Protein AF-A0A355DIJ5-F1 (afdb_monomer_lite)

Foldseek 3Di:
DAAKKKKWWQDPVRDIDIDIDGPPDDDDDDPPTDMDIDHDPVRDDDDDDDDPDPVVPDDDDD

Structure (mmCIF, N/CA/C/O backbone):
data_AF-A0A355DIJ5-F1
#
_entry.id   AF-A0A355DIJ5-F1
#
loop_
_atom_site.group_PDB
_atom_site.id
_atom_site.type_symbol
_atom_site.label_atom_id
_atom_site.label_alt_id
_atom_site.label_comp_id
_atom_site.label_asym_id
_atom_site.label_entity_id
_atom_site.label_seq_id
_atom_site.pdbx_PDB_ins_code
_atom_site.Cartn_x
_atom_site.Cartn_y
_atom_site.Cartn_z
_atom_site.occupancy
_atom_site.B_iso_or_equiv
_atom_site.auth_seq_id
_atom_site.auth_comp_id
_atom_site.auth_asym_id
_atom_site.auth_atom_id
_atom_site.pdbx_PDB_model_num
ATOM 1 N N . VAL A 1 1 ? -16.938 0.562 1.695 1.00 59.34 1 VAL A N 1
ATOM 2 C CA . VAL A 1 1 ? -15.511 0.266 1.977 1.00 59.34 1 VAL A CA 1
ATOM 3 C C . VAL A 1 1 ? -15.331 0.471 3.473 1.00 59.34 1 VAL A C 1
ATOM 5 O O . VAL A 1 1 ? -15.837 1.469 3.960 1.00 59.34 1 VAL A O 1
ATOM 8 N N . ALA A 1 2 ? -14.802 -0.502 4.213 1.00 78.94 2 ALA A N 1
ATOM 9 C CA . ALA A 1 2 ? -14.721 -0.458 5.679 1.00 78.94 2 ALA A CA 1
ATOM 10 C C . ALA A 1 2 ? -13.357 -0.978 6.138 1.00 78.94 2 ALA A C 1
ATOM 12 O O . ALA A 1 2 ? -12.829 -1.901 5.511 1.00 78.94 2 ALA A O 1
ATOM 13 N N . GLY A 1 3 ? -12.846 -0.427 7.236 1.00 91.62 3 GLY A N 1
ATOM 14 C CA . GLY A 1 3 ? -11.511 -0.725 7.743 1.00 91.62 3 GLY A CA 1
ATOM 15 C C . GLY A 1 3 ? -10.430 0.162 7.130 1.00 91.62 3 GLY A C 1
ATOM 16 O O . GLY A 1 3 ? -10.731 1.159 6.477 1.00 91.62 3 GLY A O 1
ATOM 17 N N . GLU A 1 4 ? -9.187 -0.230 7.361 1.00 95.88 4 GLU A N 1
ATOM 18 C CA . GLU A 1 4 ? -7.985 0.541 7.048 1.00 95.88 4 GLU A CA 1
ATOM 19 C C . GLU A 1 4 ? -6.819 -0.411 6.754 1.00 95.88 4 GLU A C 1
ATOM 21 O O . GLU A 1 4 ? -6.825 -1.584 7.148 1.00 95.88 4 GLU A O 1
ATOM 26 N N . GLY A 1 5 ? -5.819 0.088 6.042 1.00 97.38 5 GLY A N 1
ATOM 27 C CA . GLY A 1 5 ? -4.595 -0.643 5.746 1.00 97.38 5 GLY A CA 1
ATOM 28 C C . GLY A 1 5 ? -3.439 0.313 5.512 1.00 97.38 5 GLY A C 1
ATOM 29 O O . GLY A 1 5 ? -3.652 1.504 5.288 1.00 97.38 5 GLY A O 1
ATOM 30 N N . ILE A 1 6 ? -2.223 -0.211 5.577 1.00 98.38 6 ILE A N 1
ATOM 31 C CA . ILE A 1 6 ? -1.006 0.580 5.437 1.00 98.38 6 ILE A CA 1
ATOM 32 C C . ILE A 1 6 ? -0.293 0.150 4.164 1.00 98.38 6 ILE A C 1
ATOM 34 O O . ILE A 1 6 ? -0.017 -1.036 3.967 1.00 98.38 6 ILE A O 1
ATOM 38 N N . PHE A 1 7 ? 0.001 1.128 3.313 1.00 98.31 7 PHE A N 1
ATOM 39 C CA . PHE A 1 7 ? 0.925 0.980 2.199 1.00 98.31 7 PHE A CA 1
ATOM 40 C C . PHE A 1 7 ? 2.274 1.566 2.588 1.00 98.31 7 PHE A C 1
ATOM 42 O O . PHE A 1 7 ? 2.348 2.725 2.990 1.00 98.31 7 PHE A O 1
ATOM 49 N N . GLY A 1 8 ? 3.333 0.781 2.447 1.00 98.25 8 GLY A N 1
ATOM 50 C CA . GLY A 1 8 ? 4.694 1.281 2.561 1.00 98.25 8 GLY A CA 1
ATOM 51 C C . GLY A 1 8 ? 5.310 1.517 1.191 1.00 98.25 8 GLY A C 1
ATOM 52 O O . GLY A 1 8 ? 4.993 0.798 0.245 1.00 98.25 8 GLY A O 1
ATOM 53 N N . PHE A 1 9 ? 6.180 2.517 1.087 1.00 98.00 9 PHE A N 1
ATOM 54 C CA . PHE A 1 9 ? 6.849 2.914 -0.148 1.00 98.00 9 PHE A CA 1
ATOM 55 C C . PHE A 1 9 ? 8.328 3.189 0.099 1.00 98.00 9 PHE A C 1
ATOM 57 O O . PHE A 1 9 ? 8.688 3.782 1.119 1.00 98.00 9 PHE A O 1
ATOM 64 N N . VAL A 1 10 ? 9.166 2.834 -0.873 1.00 97.12 10 VAL A N 1
ATOM 65 C CA . VAL A 1 10 ? 10.566 3.273 -0.931 1.00 97.12 10 VAL A CA 1
ATOM 66 C C . VAL A 1 10 ? 10.662 4.496 -1.840 1.00 97.12 10 VAL A C 1
ATOM 68 O O . VAL A 1 10 ? 10.196 4.482 -2.980 1.00 97.12 10 VAL A O 1
ATOM 71 N N . ARG A 1 11 ? 11.239 5.582 -1.328 1.00 95.19 11 ARG A N 1
ATOM 72 C CA . ARG A 1 11 ? 11.480 6.821 -2.073 1.00 95.19 11 ARG A CA 1
ATOM 73 C C .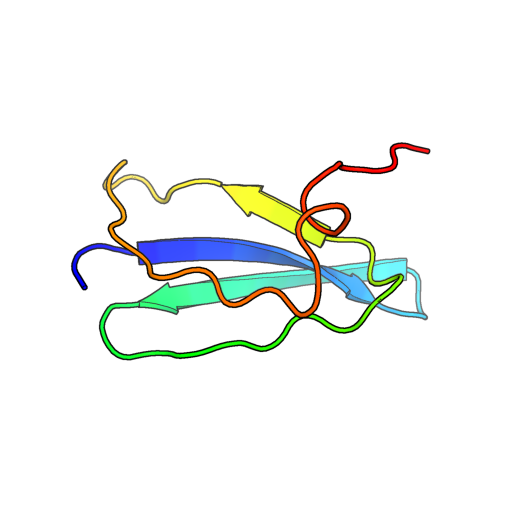 ARG A 1 11 ? 12.773 6.730 -2.895 1.00 95.19 11 ARG A C 1
ATOM 75 O O . ARG A 1 11 ? 13.624 5.895 -2.600 1.00 95.19 11 ARG A O 1
ATOM 82 N N . PRO A 1 12 ? 12.976 7.619 -3.888 1.00 94.06 12 PRO A N 1
ATOM 83 C CA . PRO A 1 12 ? 14.197 7.622 -4.702 1.00 94.06 12 PRO A CA 1
ATOM 84 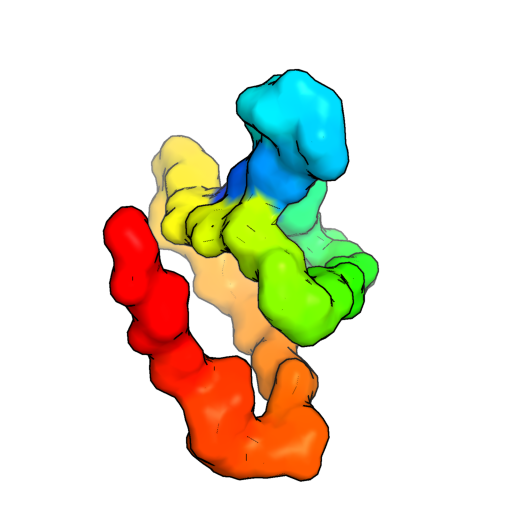C C . PRO A 1 12 ? 15.502 7.794 -3.910 1.00 94.06 12 PRO A C 1
ATOM 86 O O . PRO A 1 12 ? 16.555 7.369 -4.371 1.00 94.06 12 PRO A O 1
ATOM 89 N N . ASP A 1 13 ? 15.440 8.407 -2.725 1.00 96.56 13 ASP A N 1
ATOM 90 C CA . ASP A 1 13 ? 16.574 8.566 -1.805 1.00 96.56 13 ASP A CA 1
ATOM 91 C C . ASP A 1 13 ? 16.810 7.337 -0.901 1.00 96.56 13 ASP A C 1
ATOM 93 O O . ASP A 1 13 ? 17.665 7.372 -0.018 1.00 96.56 13 ASP A O 1
ATOM 97 N N . GLY A 1 14 ? 16.049 6.256 -1.099 1.00 96.06 14 GLY A N 1
ATOM 98 C CA . GLY A 1 14 ? 16.093 5.032 -0.301 1.00 96.06 14 GLY A CA 1
ATOM 99 C C . GLY A 1 14 ? 15.338 5.114 1.028 1.00 96.06 14 GLY A C 1
ATOM 100 O O . GLY A 1 14 ? 15.221 4.101 1.719 1.00 96.06 14 GLY A O 1
ATOM 101 N N . SER A 1 15 ? 14.801 6.281 1.401 1.00 97.94 15 SER A N 1
ATOM 102 C CA . SER A 1 15 ? 13.993 6.412 2.612 1.00 97.94 15 SER A CA 1
ATOM 103 C C . SER A 1 15 ? 12.637 5.721 2.457 1.00 97.94 15 SER A C 1
ATOM 105 O O . SER A 1 15 ? 12.086 5.613 1.360 1.00 97.94 15 SER A O 1
ATOM 107 N N . GLN A 1 16 ? 12.092 5.241 3.573 1.00 98.12 16 GLN A N 1
ATOM 108 C CA . GLN A 1 16 ? 10.803 4.557 3.600 1.00 98.12 16 GLN A CA 1
ATOM 109 C C . GLN A 1 16 ? 9.731 5.442 4.215 1.00 98.12 16 GLN A C 1
ATOM 111 O O . GLN A 1 16 ? 9.984 6.152 5.192 1.00 98.12 16 GLN A O 1
ATOM 116 N N . VAL A 1 17 ? 8.527 5.376 3.654 1.00 98.19 17 VAL A N 1
ATOM 117 C CA . VAL A 1 17 ? 7.344 6.028 4.219 1.00 98.19 17 VAL A CA 1
ATOM 118 C C . VAL A 1 17 ? 6.154 5.101 4.215 1.00 98.19 17 VAL A C 1
ATOM 120 O O . VAL A 1 17 ? 6.037 4.230 3.357 1.00 98.19 17 VAL A O 1
ATOM 123 N N . GLU A 1 18 ? 5.243 5.350 5.143 1.00 98.38 18 GLU A N 1
ATOM 124 C CA . GLU A 1 18 ? 3.995 4.616 5.262 1.00 98.38 18 GLU A CA 1
ATOM 125 C C . GLU A 1 18 ? 2.807 5.560 5.096 1.00 98.38 18 GLU A C 1
ATOM 127 O O . GLU A 1 18 ? 2.810 6.696 5.577 1.00 98.38 18 GLU A O 1
ATOM 132 N N . LEU A 1 19 ? 1.792 5.075 4.392 1.00 97.88 19 LEU A N 1
ATOM 133 C CA . LEU A 1 19 ? 0.527 5.746 4.155 1.00 97.88 19 LEU A CA 1
ATOM 134 C C . LEU A 1 19 ? -0.598 4.862 4.686 1.00 97.88 19 LEU A C 1
ATOM 136 O O . LEU A 1 19 ? -0.863 3.786 4.144 1.00 97.88 19 LEU A O 1
ATOM 140 N N . THR A 1 20 ? -1.280 5.336 5.723 1.00 97.69 20 THR A N 1
ATOM 141 C CA . THR A 1 20 ? -2.536 4.737 6.177 1.00 97.69 20 THR A CA 1
ATOM 142 C C . THR A 1 20 ? -3.652 5.162 5.237 1.00 97.69 20 THR A C 1
ATOM 144 O O . THR A 1 20 ? -3.858 6.353 5.032 1.00 97.69 20 THR A O 1
ATOM 147 N N . VAL A 1 21 ? -4.376 4.186 4.697 1.00 97.00 21 VAL A N 1
ATOM 148 C CA . VAL A 1 21 ? -5.543 4.397 3.838 1.00 97.00 21 VAL A CA 1
ATOM 149 C C . VAL A 1 21 ? -6.790 3.924 4.570 1.00 97.00 21 VAL A C 1
ATOM 151 O O . VAL A 1 21 ? -6.843 2.790 5.059 1.00 97.00 21 VAL A O 1
ATOM 154 N N . GLN A 1 22 ? -7.799 4.783 4.627 1.00 95.81 22 GLN A N 1
ATOM 155 C CA . GLN A 1 22 ? -9.054 4.579 5.338 1.00 95.81 22 GLN A CA 1
ATOM 156 C C . GLN A 1 22 ? -10.239 4.403 4.380 1.00 95.81 22 GLN A C 1
ATOM 158 O O . GLN A 1 22 ? -10.135 4.448 3.151 1.00 95.81 22 GLN A O 1
ATOM 163 N N . ALA A 1 23 ? -11.416 4.159 4.956 1.00 94.81 23 ALA A N 1
ATOM 164 C CA . ALA A 1 23 ? -12.651 4.095 4.194 1.00 94.81 23 ALA A CA 1
ATOM 165 C C . ALA A 1 23 ? -12.883 5.393 3.402 1.00 94.81 23 ALA A C 1
ATOM 167 O O . ALA A 1 23 ? -12.741 6.481 3.940 1.00 94.81 23 ALA A O 1
ATOM 168 N N . GLN A 1 24 ? -13.332 5.242 2.150 1.00 93.06 24 GLN A N 1
ATOM 169 C CA . GLN A 1 24 ? -13.621 6.332 1.199 1.00 93.06 24 GLN A CA 1
ATOM 170 C C . GLN A 1 24 ? -12.391 7.016 0.587 1.00 93.06 24 GLN A C 1
ATOM 172 O O . GLN A 1 24 ? -12.559 7.856 -0.294 1.00 93.06 24 GLN A O 1
ATOM 177 N N . GLU A 1 25 ? -11.179 6.612 0.957 1.00 95.81 25 GLU A N 1
ATOM 178 C CA . GLU A 1 25 ? -9.964 7.090 0.307 1.00 95.81 25 GLU A CA 1
ATOM 179 C C . GLU A 1 25 ? -9.608 6.245 -0.922 1.00 95.81 25 GLU A C 1
ATOM 181 O O . GLU A 1 25 ? -9.915 5.051 -1.016 1.00 95.81 25 GLU A O 1
ATOM 186 N N . TYR A 1 26 ? -8.953 6.893 -1.883 1.00 95.50 26 TYR A N 1
ATOM 187 C CA . TYR A 1 26 ? -8.438 6.280 -3.099 1.00 95.50 26 TYR A CA 1
ATOM 188 C C . TYR A 1 26 ? -6.969 6.650 -3.261 1.00 95.50 26 TYR A C 1
ATOM 190 O O . TYR A 1 26 ? -6.601 7.817 -3.132 1.00 95.50 26 TYR A O 1
ATOM 198 N N . ILE A 1 27 ? -6.152 5.655 -3.597 1.00 95.94 27 ILE A N 1
ATOM 199 C CA . ILE A 1 27 ? -4.754 5.853 -3.964 1.00 95.94 27 ILE A CA 1
ATOM 200 C C . ILE A 1 27 ? -4.482 5.206 -5.320 1.00 95.94 27 ILE A C 1
ATOM 202 O O . ILE A 1 27 ? -5.042 4.158 -5.648 1.00 95.94 27 ILE A O 1
ATOM 206 N N . ASN A 1 28 ? -3.594 5.828 -6.091 1.00 94.88 28 ASN A N 1
ATOM 207 C CA . ASN A 1 28 ? -3.009 5.246 -7.290 1.00 94.88 28 ASN A CA 1
ATOM 208 C C . ASN A 1 28 ? -1.516 5.031 -7.032 1.00 94.88 28 ASN A C 1
ATOM 210 O O . ASN A 1 28 ? -0.794 6.001 -6.805 1.00 94.88 28 ASN A O 1
ATOM 214 N N . VAL A 1 29 ? -1.070 3.776 -7.044 1.00 94.06 29 VAL A N 1
ATOM 215 C CA . VAL A 1 29 ? 0.346 3.427 -6.882 1.00 94.06 29 VAL A CA 1
ATOM 216 C C . VAL A 1 29 ? 0.984 3.356 -8.273 1.00 94.06 29 VAL A C 1
ATOM 218 O O . VAL A 1 29 ? 0.567 2.514 -9.070 1.00 94.06 29 VAL A O 1
ATOM 221 N N . PRO A 1 30 ? 1.966 4.218 -8.605 1.00 92.06 30 PRO A N 1
ATOM 222 C CA . PRO A 1 30 ? 2.588 4.210 -9.926 1.00 92.06 30 PRO A CA 1
ATOM 223 C C . PRO A 1 30 ? 3.311 2.892 -10.226 1.00 92.06 30 PRO A C 1
ATOM 225 O O . PRO A 1 30 ? 3.872 2.258 -9.329 1.00 92.06 30 PRO A O 1
ATOM 228 N N . ALA A 1 31 ? 3.362 2.510 -11.505 1.00 90.56 31 ALA A N 1
ATOM 229 C CA . ALA A 1 31 ? 4.145 1.361 -11.957 1.00 90.56 31 ALA A CA 1
ATOM 230 C C . ALA A 1 31 ? 5.617 1.472 -11.522 1.00 90.56 31 ALA A C 1
ATOM 232 O O . ALA A 1 31 ? 6.155 2.574 -11.414 1.00 90.56 31 ALA A O 1
ATOM 233 N N . ASN A 1 32 ? 6.262 0.325 -11.292 1.00 90.06 32 ASN A N 1
ATOM 234 C CA . ASN A 1 32 ? 7.658 0.218 -10.843 1.00 90.06 32 ASN A CA 1
ATOM 235 C C . ASN A 1 32 ? 7.952 0.885 -9.48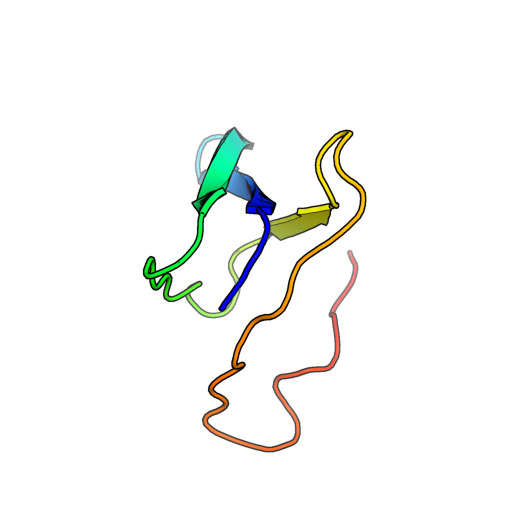4 1.00 90.06 32 ASN A C 1
ATOM 237 O O . ASN A 1 32 ? 9.111 1.072 -9.122 1.00 90.06 32 ASN A O 1
ATOM 241 N N . THR A 1 33 ? 6.919 1.238 -8.714 1.00 93.25 33 THR A N 1
ATOM 242 C CA . THR A 1 33 ? 7.093 1.720 -7.342 1.00 93.25 33 THR A CA 1
ATOM 243 C C . THR A 1 33 ? 7.312 0.530 -6.421 1.00 93.25 33 THR A C 1
ATOM 245 O O . THR A 1 33 ? 6.436 -0.329 -6.310 1.00 93.25 33 THR A O 1
ATOM 248 N N . GLN A 1 34 ? 8.442 0.489 -5.714 1.00 96.06 34 GLN A N 1
ATOM 249 C CA . GLN A 1 34 ? 8.647 -0.502 -4.663 1.00 96.06 34 GLN A CA 1
ATOM 250 C C . GLN A 1 34 ? 7.721 -0.186 -3.486 1.00 96.06 34 GLN A C 1
ATOM 252 O O . GLN A 1 34 ? 7.817 0.877 -2.865 1.00 96.06 34 GLN A O 1
ATOM 257 N N . HIS A 1 35 ? 6.806 -1.107 -3.201 1.00 96.06 35 HIS A N 1
ATOM 258 C CA . HIS A 1 35 ? 5.805 -0.937 -2.161 1.00 96.06 35 HIS A CA 1
ATOM 259 C C . HIS A 1 35 ? 5.424 -2.268 -1.522 1.00 96.06 35 HIS A C 1
ATOM 261 O O . HIS 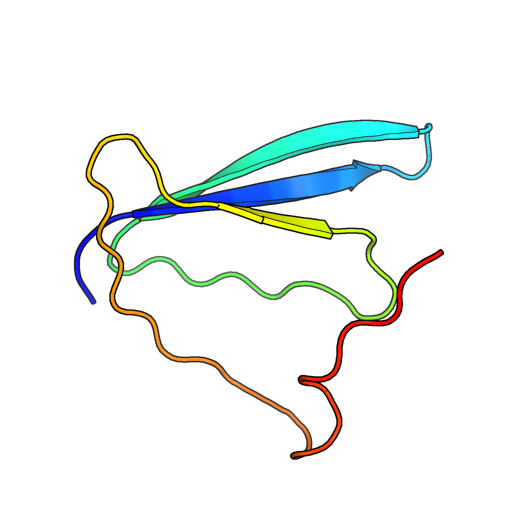A 1 35 ? 5.666 -3.344 -2.069 1.00 96.06 35 HIS A O 1
ATOM 267 N N . TRP A 1 36 ? 4.801 -2.184 -0.355 1.00 97.44 36 TRP A N 1
ATOM 268 C CA . TRP A 1 36 ? 4.203 -3.323 0.331 1.00 97.44 36 TRP A CA 1
ATOM 269 C C . TRP A 1 36 ? 2.884 -2.913 0.979 1.00 97.44 36 TRP A C 1
ATOM 271 O O . TRP A 1 36 ? 2.564 -1.727 1.076 1.00 97.44 36 TRP A O 1
ATOM 281 N N . PHE A 1 37 ? 2.112 -3.904 1.418 1.00 97.38 37 PHE A N 1
ATOM 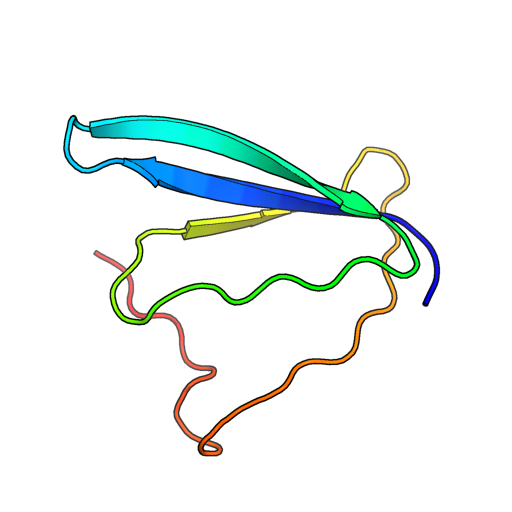282 C CA . PHE A 1 37 ? 0.840 -3.688 2.095 1.00 97.38 37 PHE A CA 1
ATOM 283 C C . PHE A 1 37 ? 0.718 -4.582 3.325 1.00 97.38 37 PHE A C 1
ATOM 285 O O . PHE A 1 37 ? 1.024 -5.775 3.262 1.00 97.38 37 PHE A O 1
ATOM 292 N N . TYR A 1 38 ? 0.211 -4.028 4.424 1.00 97.88 38 TYR A N 1
ATOM 293 C CA . TYR A 1 38 ? -0.183 -4.799 5.598 1.00 97.88 38 TYR A CA 1
ATOM 294 C C . TYR A 1 38 ? -1.406 -4.190 6.292 1.00 97.88 38 TYR A C 1
ATOM 296 O O . TYR A 1 38 ? -1.764 -3.027 6.104 1.00 97.88 38 TYR A O 1
ATOM 304 N N . LEU A 1 39 ? -2.100 -5.017 7.075 1.00 97.56 39 LEU A N 1
ATOM 305 C CA . LEU A 1 39 ? -3.273 -4.590 7.834 1.00 97.56 39 LEU A CA 1
ATOM 306 C C . LEU A 1 39 ? -2.851 -3.887 9.123 1.00 97.56 39 LEU A C 1
ATOM 308 O O . LEU A 1 39 ? -1.875 -4.283 9.759 1.00 97.56 39 LEU A O 1
ATOM 312 N N . THR A 1 40 ? -3.650 -2.916 9.560 1.00 96.06 40 THR A N 1
ATOM 313 C CA . THR A 1 40 ? -3.507 -2.350 10.905 1.00 96.06 40 THR A CA 1
ATOM 314 C C . THR A 1 40 ? -3.873 -3.380 11.982 1.00 96.06 40 THR A C 1
ATOM 316 O O . THR A 1 40 ? -4.297 -4.509 11.695 1.00 96.06 40 THR A O 1
ATOM 319 N N . SER A 1 41 ? -3.775 -2.982 13.253 1.00 95.81 41 SER A N 1
ATOM 320 C CA . SER A 1 41 ? -4.217 -3.792 14.397 1.00 95.81 41 SER A CA 1
ATOM 321 C C . SER A 1 41 ? -5.684 -4.236 14.302 1.00 95.81 41 SER A C 1
ATOM 323 O O . SER A 1 41 ? -6.031 -5.291 14.832 1.00 95.81 41 SER A O 1
ATOM 325 N N . SER A 1 42 ? -6.520 -3.500 13.560 1.00 94.31 42 SER A N 1
ATOM 326 C CA . SER A 1 42 ? -7.924 -3.830 13.283 1.00 94.31 42 SER A CA 1
ATOM 327 C C . SER A 1 42 ? -8.102 -5.074 12.397 1.00 94.31 42 SER A C 1
ATOM 329 O O . SER A 1 42 ? -9.198 -5.635 12.345 1.00 94.31 42 SER A O 1
ATOM 331 N N . ARG A 1 43 ? -7.047 -5.518 11.691 1.00 94.75 43 ARG A N 1
ATOM 332 C CA . ARG A 1 43 ? -6.995 -6.747 10.867 1.00 94.75 43 ARG A CA 1
ATOM 333 C C . ARG A 1 43 ? -8.152 -6.906 9.873 1.00 94.75 43 ARG A C 1
ATOM 335 O O . ARG A 1 43 ? -8.551 -8.023 9.543 1.00 94.75 43 ARG A O 1
ATOM 342 N N . ARG A 1 44 ? -8.703 -5.800 9.372 1.00 94.75 44 ARG A N 1
ATOM 343 C CA . ARG A 1 44 ? -9.831 -5.823 8.439 1.00 94.75 44 ARG A CA 1
ATOM 344 C C . ARG A 1 44 ? -9.770 -4.649 7.477 1.00 94.75 44 ARG A C 1
ATOM 346 O O . ARG A 1 44 ? -9.731 -3.504 7.907 1.00 94.75 44 ARG A O 1
ATOM 353 N N . VAL A 1 45 ? -9.880 -4.954 6.187 1.00 95.81 45 VAL A N 1
ATOM 354 C CA . VAL A 1 45 ? -10.089 -3.974 5.118 1.00 95.81 45 VAL A CA 1
ATOM 355 C C . VAL A 1 45 ? -11.021 -4.565 4.059 1.00 95.81 45 VAL A C 1
ATOM 357 O O . VAL A 1 45 ? -10.986 -5.763 3.778 1.00 95.81 45 VAL A O 1
ATOM 360 N N . LYS A 1 46 ? -11.880 -3.736 3.466 1.00 95.62 46 LYS A N 1
ATOM 361 C CA . LYS A 1 46 ? -12.637 -4.062 2.249 1.00 95.62 46 LYS A CA 1
ATOM 362 C C . LYS A 1 46 ? -12.392 -2.964 1.227 1.00 95.62 46 LYS A C 1
ATOM 364 O O . LYS A 1 46 ? -12.947 -1.884 1.408 1.00 95.62 46 LYS A O 1
ATOM 369 N N . ALA A 1 47 ? -11.650 -3.268 0.165 1.00 94.94 47 ALA A N 1
ATOM 370 C CA . ALA A 1 47 ? -11.260 -2.329 -0.887 1.00 94.94 47 ALA A CA 1
ATOM 371 C C . ALA A 1 47 ? -11.709 -2.794 -2.284 1.00 94.94 47 ALA A C 1
ATOM 373 O O . ALA A 1 47 ? -11.991 -3.974 -2.496 1.00 94.94 47 ALA A O 1
ATOM 374 N N . VAL A 1 48 ? -11.759 -1.853 -3.228 1.00 93.69 48 VAL A N 1
ATOM 375 C CA . VAL A 1 48 ? -11.905 -2.117 -4.667 1.00 93.69 48 VAL A CA 1
ATOM 376 C C . VAL A 1 48 ? -10.534 -1.928 -5.306 1.00 93.69 48 VAL A C 1
ATOM 378 O O . VAL A 1 48 ? -9.855 -0.950 -5.005 1.00 93.69 48 VAL A O 1
ATOM 381 N N . ARG A 1 49 ? -10.122 -2.859 -6.170 1.00 92.69 49 ARG A N 1
ATOM 382 C CA . ARG A 1 49 ? -8.864 -2.762 -6.920 1.00 92.69 49 ARG A CA 1
ATOM 383 C C . ARG A 1 49 ? -9.175 -2.462 -8.381 1.00 92.69 49 ARG A C 1
ATOM 385 O O . ARG A 1 49 ? -9.965 -3.185 -8.985 1.00 92.69 49 ARG A O 1
ATOM 392 N N . TYR A 1 50 ? -8.556 -1.416 -8.919 1.00 91.19 50 TYR A N 1
ATOM 393 C CA . TYR A 1 50 ? -8.638 -1.057 -10.333 1.00 91.19 50 TYR A CA 1
ATOM 394 C C . TYR A 1 50 ? -7.369 -1.531 -11.032 1.00 91.19 50 TYR A C 1
ATOM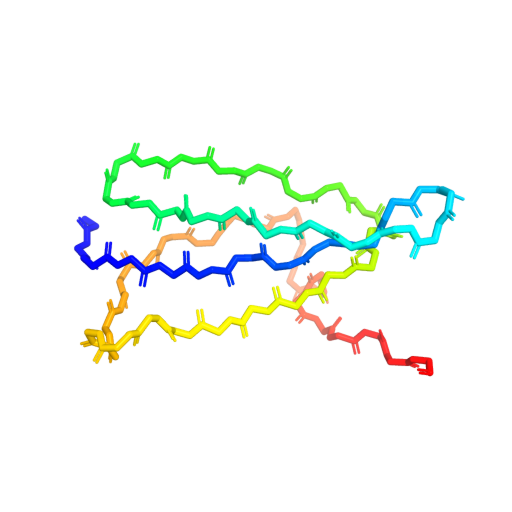 396 O O . TYR A 1 50 ? -6.271 -1.238 -10.569 1.00 91.19 50 TYR A O 1
ATOM 404 N N . PHE A 1 51 ? -7.529 -2.253 -12.137 1.00 86.81 51 PHE A N 1
ATOM 405 C CA . PHE A 1 51 ? -6.421 -2.745 -12.948 1.00 86.81 51 PHE A CA 1
ATOM 406 C C . PHE A 1 51 ? -6.623 -2.320 -14.402 1.00 86.81 51 PHE A C 1
ATOM 408 O O . PHE A 1 51 ? -7.754 -2.301 -14.887 1.00 86.81 51 PHE A O 1
ATOM 415 N N . THR A 1 52 ? -5.530 -1.998 -15.095 1.00 86.44 52 THR A N 1
ATOM 416 C CA . THR A 1 52 ? -5.530 -1.737 -16.544 1.00 86.44 52 THR A CA 1
ATOM 417 C C . THR A 1 52 ? -5.533 -3.032 -17.361 1.00 86.44 52 THR A C 1
ATOM 419 O O . THR A 1 52 ? -6.087 -3.057 -18.456 1.00 86.44 52 THR A O 1
ATOM 422 N N . SER A 1 53 ? -4.962 -4.114 -16.823 1.00 83.81 53 SER A N 1
ATOM 423 C CA . SER A 1 53 ? -5.004 -5.470 -17.381 1.00 83.81 53 SER A CA 1
ATOM 424 C C . SER A 1 53 ? -5.032 -6.518 -16.265 1.00 83.81 53 SER A C 1
ATOM 426 O O . SER A 1 53 ? -4.695 -6.235 -15.115 1.00 83.81 53 SER A O 1
ATOM 428 N N . THR A 1 54 ? -5.414 -7.753 -16.591 1.00 76.25 54 THR A N 1
ATOM 429 C CA . THR A 1 54 ? -5.433 -8.866 -15.628 1.00 76.25 54 THR A CA 1
ATOM 430 C C . THR A 1 54 ? -4.048 -9.333 -15.198 1.00 76.25 54 THR A C 1
ATOM 432 O O . THR A 1 54 ? -3.968 -10.101 -14.254 1.00 76.25 54 THR A O 1
ATOM 435 N N . GLU A 1 55 ? -2.971 -8.925 -15.869 1.00 74.88 55 GLU A N 1
ATOM 436 C CA . GLU A 1 55 ? -1.600 -9.366 -15.565 1.00 74.88 55 GLU A CA 1
ATOM 437 C C . GLU A 1 55 ? -0.950 -8.524 -14.459 1.00 74.88 55 GLU A C 1
ATOM 439 O O . GLU A 1 55 ? -0.154 -9.037 -13.677 1.00 74.88 55 GLU A O 1
ATOM 444 N N . GLY A 1 56 ? -1.353 -7.256 -14.316 1.00 73.75 56 GLY A N 1
ATOM 445 C CA . GLY A 1 56 ? -0.746 -6.288 -13.393 1.00 73.75 56 GLY A CA 1
ATOM 446 C C . GLY A 1 56 ? -0.975 -6.537 -11.895 1.00 73.75 56 GLY A C 1
ATOM 447 O O . GLY A 1 56 ? -0.787 -5.620 -11.102 1.00 73.75 56 GLY A O 1
ATOM 448 N N . TRP A 1 57 ? -1.424 -7.731 -11.489 1.00 79.38 57 TRP A N 1
ATOM 449 C CA . TRP A 1 57 ? -1.575 -8.101 -10.074 1.00 79.38 57 TRP A CA 1
ATOM 450 C C . TRP A 1 57 ? -0.408 -8.933 -9.531 1.00 79.38 57 TRP A C 1
ATOM 452 O O . TRP A 1 57 ? -0.325 -9.112 -8.314 1.00 79.38 57 TRP A O 1
ATOM 462 N N . VAL A 1 58 ? 0.447 -9.474 -10.404 1.00 87.12 58 VAL A N 1
ATOM 463 C CA . VAL A 1 58 ? 1.542 -10.361 -10.000 1.00 87.12 58 VAL A CA 1
ATOM 464 C C . VAL A 1 58 ? 2.680 -9.525 -9.404 1.00 87.12 58 VAL A C 1
ATOM 466 O O . VAL A 1 58 ? 3.140 -8.591 -10.059 1.00 87.12 58 VAL A O 1
ATOM 469 N N . PRO A 1 59 ? 3.136 -9.822 -8.174 1.00 88.31 59 PRO A N 1
ATOM 470 C CA . PRO A 1 59 ? 4.259 -9.112 -7.581 1.00 88.31 59 PRO A CA 1
ATOM 471 C C . PRO A 1 59 ? 5.582 -9.546 -8.219 1.00 88.31 59 PRO A C 1
ATOM 473 O O . PRO A 1 59 ? 5.847 -10.739 -8.374 1.00 88.31 59 PRO A O 1
ATOM 476 N N . GLU A 1 60 ? 6.435 -8.571 -8.516 1.00 89.25 60 GLU A N 1
ATOM 477 C CA . GLU A 1 60 ? 7.836 -8.793 -8.867 1.00 89.25 60 GLU A CA 1
ATOM 478 C C . GLU A 1 60 ? 8.699 -8.527 -7.632 1.00 89.25 60 GLU A C 1
ATOM 480 O O . GLU A 1 60 ? 8.689 -7.427 -7.077 1.00 89.25 60 GLU A O 1
ATOM 485 N N . TYR A 1 61 ? 9.409 -9.557 -7.173 1.00 88.31 61 TYR A N 1
ATOM 486 C CA . TYR A 1 61 ? 10.292 -9.471 -6.013 1.00 88.31 61 TYR A CA 1
ATOM 487 C C . TYR A 1 61 ? 11.748 -9.345 -6.464 1.00 88.31 61 TYR A C 1
ATOM 489 O O . TYR A 1 61 ? 12.161 -10.000 -7.422 1.00 88.31 61 TYR A O 1
ATOM 497 N N . THR A 1 62 ? 12.516 -8.538 -5.737 1.00 79.12 62 THR A N 1
ATOM 498 C CA . THR A 1 62 ? 13.969 -8.369 -5.886 1.00 79.12 62 THR A CA 1
ATOM 499 C C . THR A 1 62 ? 14.674 -8.745 -4.601 1.00 79.12 62 THR A C 1
ATOM 501 O O . THR A 1 62 ? 14.154 -8.323 -3.540 1.00 79.12 62 THR A O 1
#

Radius of gyration: 12.57 Å; chains: 1; bounding box: 32×19×32 Å

pLDDT: mean 92.28, std 7.48, range [59.34, 98.38]

Secondary structure (DSSP, 8-state):
-EE-EEEEEE-TTS-EEEEEE-TT----PPTT--EEEEE-TT--EE-----SSSSTTSPPP-

Sequence (62 aa):
VAGEGIFGFVRPDGSQVELTVQAQEYINVPANTQHWFYLTSSRRVKAVRYFTSTEGWVPEYT